Protein AF-A0ABD0Q4P9-F1 (afdb_monomer_lite)

Radius of gyration: 13.9 Å; chains: 1; bounding box: 30×24×42 Å

InterPro domains:
  IPR004142 NDRG [PF03096] (1-75)
  IPR004142 NDRG [PTHR11034] (1-75)
  IPR029058 Alpha/Beta hydrolase fold [G3DSA:3.40.50.1820] (1-75)
  IPR029058 Alpha/Beta hydrolase fold [SSF53474] (3-73)

Foldseek 3Di:
DWDQDPVGIKDKDKDDDADDPDDEAEDEADPPAACCRGPVVPCVDPVNVVVCNVHMYIGIGDPQRPPPRDDDDDD

Structure (mmCIF, N/CA/C/O backbone):
data_AF-A0ABD0Q4P9-F1
#
_entry.id   AF-A0ABD0Q4P9-F1
#
loop_
_atom_site.group_PDB
_atom_site.id
_atom_site.type_symbol
_atom_site.label_atom_id
_atom_site.label_alt_id
_atom_site.label_comp_id
_atom_site.label_asym_id
_atom_site.label_entity_id
_atom_site.label_seq_id
_atom_site.pdbx_PDB_ins_code
_atom_site.Cartn_x
_atom_site.Cartn_y
_atom_site.Cartn_z
_atom_site.occupancy
_atom_site.B_iso_or_equiv
_atom_site.auth_seq_id
_atom_site.auth_comp_id
_atom_site.auth_asym_id
_atom_site.auth_atom_id
_atom_site.pdbx_PDB_model_num
ATOM 1 N N . HIS A 1 1 ? 3.975 -9.070 2.828 1.00 94.44 1 HIS A N 1
ATOM 2 C CA . HIS A 1 1 ? 3.521 -10.343 2.242 1.00 94.44 1 HIS A CA 1
ATOM 3 C C . HIS A 1 1 ? 3.422 -10.148 0.752 1.00 94.44 1 HIS A C 1
ATOM 5 O O . HIS A 1 1 ? 2.922 -9.111 0.339 1.00 94.44 1 HIS A O 1
ATOM 11 N N . ASP A 1 2 ? 3.867 -11.127 -0.018 1.00 96.56 2 ASP A N 1
ATOM 12 C CA . ASP A 1 2 ? 3.726 -11.107 -1.468 1.00 96.56 2 ASP A CA 1
ATOM 13 C C . ASP A 1 2 ? 2.542 -11.998 -1.844 1.00 96.56 2 ASP A C 1
ATOM 15 O O . ASP A 1 2 ? 2.447 -13.138 -1.388 1.00 96.56 2 ASP A O 1
ATOM 19 N N . VAL A 1 3 ? 1.598 -11.439 -2.596 1.00 97.69 3 VAL A N 1
ATOM 20 C CA . VAL A 1 3 ? 0.345 -12.090 -2.985 1.00 97.69 3 VAL A CA 1
ATOM 21 C C . VAL A 1 3 ? 0.348 -12.280 -4.493 1.00 97.69 3 VAL A C 1
ATOM 23 O O . VAL A 1 3 ? 0.409 -11.308 -5.245 1.00 97.69 3 VAL A O 1
ATOM 26 N N . GLU A 1 4 ? 0.274 -13.531 -4.941 1.00 97.69 4 GLU A N 1
ATOM 27 C CA . GLU A 1 4 ? 0.154 -13.853 -6.361 1.00 97.69 4 GLU A CA 1
ATOM 28 C C . GLU A 1 4 ? -1.240 -13.500 -6.886 1.00 97.69 4 GLU A C 1
ATOM 30 O O . GLU A 1 4 ? -2.264 -13.815 -6.276 1.00 97.69 4 GLU A O 1
ATOM 35 N N . THR A 1 5 ? -1.280 -12.857 -8.049 1.00 97.50 5 THR A N 1
ATOM 36 C CA . THR A 1 5 ? -2.508 -12.564 -8.789 1.00 97.50 5 THR A CA 1
ATOM 37 C C . THR A 1 5 ? -2.341 -12.994 -10.250 1.00 97.50 5 THR A C 1
ATOM 39 O O . THR A 1 5 ? -1.207 -13.156 -10.712 1.00 97.50 5 THR A O 1
ATOM 42 N N . PRO A 1 6 ? -3.430 -13.099 -11.035 1.00 98.31 6 PRO A N 1
ATOM 43 C CA . PRO A 1 6 ? -3.335 -13.351 -12.476 1.00 98.31 6 PRO A CA 1
ATOM 44 C C . PRO A 1 6 ? -2.519 -12.305 -13.257 1.00 98.31 6 PRO A C 1
ATOM 46 O O . PRO A 1 6 ? -2.151 -12.551 -14.402 1.00 98.31 6 PRO A O 1
ATOM 49 N N . HIS A 1 7 ? -2.243 -11.144 -12.653 1.00 96.50 7 HIS A N 1
ATOM 50 C CA . HIS A 1 7 ? -1.536 -10.020 -13.270 1.00 96.50 7 HIS A CA 1
ATOM 51 C C . HIS A 1 7 ? -0.174 -9.736 -12.615 1.00 96.50 7 HIS A C 1
ATOM 53 O O . HIS A 1 7 ? 0.374 -8.649 -12.780 1.00 96.50 7 HIS A O 1
ATOM 59 N N . GLY A 1 8 ? 0.379 -10.708 -11.884 1.00 95.50 8 GLY A N 1
ATOM 60 C CA . GLY A 1 8 ? 1.665 -10.595 -11.197 1.00 95.50 8 GLY A CA 1
ATOM 61 C C . GLY A 1 8 ? 1.536 -10.523 -9.677 1.00 95.50 8 GLY A C 1
ATOM 62 O O . GLY A 1 8 ? 0.459 -10.711 -9.109 1.00 95.50 8 GLY A O 1
ATOM 63 N N . VAL A 1 9 ? 2.663 -10.288 -9.012 1.00 95.94 9 VAL A N 1
ATOM 64 C CA . VAL A 1 9 ? 2.761 -10.265 -7.549 1.00 95.94 9 VAL A CA 1
ATOM 65 C C . VAL A 1 9 ? 2.449 -8.867 -7.017 1.00 95.94 9 VAL A C 1
ATOM 67 O O . VAL A 1 9 ? 2.994 -7.879 -7.509 1.00 95.94 9 VAL A O 1
ATOM 70 N N . LEU A 1 10 ? 1.608 -8.790 -5.985 1.00 97.00 10 LEU A N 1
ATOM 71 C CA . LEU A 1 10 ? 1.377 -7.579 -5.200 1.00 97.00 10 LEU A CA 1
ATOM 72 C C . LEU A 1 10 ? 2.047 -7.694 -3.836 1.00 97.00 10 LEU A C 1
ATOM 74 O O . LEU A 1 10 ? 1.816 -8.658 -3.105 1.00 97.00 10 LEU A O 1
ATOM 78 N N . HIS A 1 11 ? 2.823 -6.679 -3.467 1.00 98.44 11 HIS A N 1
ATOM 79 C CA . HIS A 1 11 ? 3.340 -6.560 -2.113 1.00 98.44 11 HIS A CA 1
ATOM 80 C C . HIS A 1 11 ? 2.298 -5.884 -1.217 1.00 98.44 11 HIS A C 1
ATOM 82 O O . HIS A 1 11 ? 1.777 -4.815 -1.535 1.00 98.44 11 HIS A O 1
ATOM 88 N N . VAL A 1 12 ? 1.997 -6.501 -0.076 1.00 98.19 12 VAL A N 1
ATOM 89 C CA . VAL A 1 12 ? 1.084 -5.951 0.929 1.00 98.19 12 VAL A CA 1
ATOM 90 C C . VAL A 1 12 ? 1.699 -5.979 2.322 1.00 98.19 12 VAL A C 1
ATOM 92 O O . VAL A 1 12 ? 2.295 -6.973 2.742 1.00 98.19 12 VAL A O 1
ATOM 95 N N . THR A 1 13 ? 1.508 -4.912 3.087 1.00 98.12 13 THR A N 1
ATOM 96 C CA . THR A 1 13 ? 1.915 -4.826 4.493 1.00 98.12 13 THR A CA 1
ATOM 97 C C . THR A 1 13 ? 0.684 -4.867 5.390 1.00 98.12 13 THR A C 1
ATOM 99 O O . THR A 1 13 ? -0.195 -4.015 5.293 1.00 98.12 13 THR A O 1
ATOM 102 N N . MET A 1 14 ? 0.626 -5.856 6.283 1.00 96.62 14 MET A N 1
ATOM 103 C CA . MET A 1 14 ? -0.427 -5.973 7.293 1.00 96.62 14 MET A CA 1
ATOM 104 C C . MET A 1 14 ? -0.017 -5.242 8.571 1.00 96.62 14 MET A C 1
ATOM 106 O O . MET A 1 14 ? 1.085 -5.454 9.077 1.00 96.62 14 MET A O 1
ATOM 110 N N . ARG A 1 15 ? -0.916 -4.430 9.128 1.00 96.19 15 ARG A N 1
ATOM 111 C CA . ARG A 1 15 ? -0.797 -3.866 10.479 1.00 96.19 15 ARG A CA 1
ATOM 112 C C . ARG A 1 15 ? -1.993 -4.251 11.340 1.00 96.19 15 ARG A C 1
ATOM 114 O O . ARG A 1 15 ? -3.137 -4.231 10.888 1.00 96.19 15 ARG A O 1
ATOM 121 N N . GLY A 1 16 ? -1.712 -4.570 12.602 1.00 93.44 16 GLY A N 1
ATOM 122 C CA . GLY A 1 16 ? -2.704 -5.116 13.524 1.00 93.44 16 GLY A CA 1
ATOM 123 C C . GLY A 1 16 ? -3.106 -6.552 13.170 1.00 93.44 16 GLY A C 1
ATOM 124 O O . GLY A 1 16 ? -2.503 -7.199 12.315 1.00 93.44 16 GLY A O 1
ATOM 125 N N . SER A 1 17 ? -4.129 -7.060 13.853 1.00 92.62 17 SER A N 1
ATOM 126 C CA . SER A 1 17 ? -4.680 -8.400 13.634 1.00 92.62 17 SER A CA 1
ATOM 127 C C . SER A 1 17 ? -6.160 -8.312 13.247 1.00 92.62 17 SER A C 1
ATOM 129 O O . SER A 1 17 ? -6.896 -7.523 13.847 1.00 92.62 17 SER A O 1
ATOM 131 N N . PRO A 1 18 ? -6.631 -9.092 12.253 1.00 91.19 18 PRO A N 1
ATOM 132 C CA . PRO A 1 18 ? -8.054 -9.171 11.935 1.00 91.19 18 PRO A CA 1
ATOM 133 C C . PRO A 1 18 ? -8.856 -9.637 13.155 1.00 91.19 18 PRO A C 1
ATOM 135 O O . PRO A 1 18 ? -8.487 -10.612 13.812 1.00 91.19 18 PRO A O 1
ATOM 138 N N . LYS A 1 19 ? -9.951 -8.938 13.478 1.00 88.00 19 LYS A N 1
ATOM 139 C CA . LYS A 1 19 ? -10.785 -9.228 14.655 1.00 88.00 19 LYS A CA 1
ATOM 140 C C . LYS A 1 19 ? -12.187 -9.652 14.231 1.00 88.00 19 LYS A C 1
ATOM 142 O O . LYS A 1 19 ? -12.997 -8.807 13.854 1.00 88.00 19 LYS A O 1
ATOM 147 N N . GLY A 1 20 ? -12.491 -10.942 14.379 1.00 84.50 20 GLY A N 1
ATOM 148 C CA . GLY A 1 20 ? -13.839 -11.492 14.206 1.00 84.50 20 GLY A CA 1
ATOM 149 C C . GLY A 1 20 ? -14.491 -11.057 12.891 1.00 84.50 20 GLY A C 1
ATOM 150 O O . GLY A 1 20 ? -13.929 -11.266 11.824 1.00 84.50 20 GLY A O 1
ATOM 151 N N . ASN A 1 21 ? -15.662 -10.422 12.993 1.00 91.50 21 ASN A N 1
ATOM 152 C CA . ASN A 1 21 ? -16.461 -9.968 11.851 1.00 91.50 21 ASN A CA 1
ATOM 153 C C . ASN A 1 21 ? -16.218 -8.492 11.471 1.00 91.50 21 ASN A C 1
ATOM 155 O O . ASN A 1 21 ? -17.082 -7.853 10.871 1.00 91.50 21 ASN A O 1
ATOM 159 N N . ARG A 1 22 ? -15.088 -7.904 11.891 1.00 94.56 22 ARG A N 1
ATOM 160 C CA . ARG A 1 22 ? -14.738 -6.523 11.536 1.00 94.56 22 ARG A CA 1
ATOM 161 C C . ARG A 1 22 ? -14.058 -6.487 10.166 1.00 94.56 22 ARG A C 1
ATOM 163 O O . ARG A 1 22 ? -13.191 -7.324 9.912 1.00 94.56 22 ARG A O 1
ATOM 170 N N . PRO A 1 23 ? -14.409 -5.516 9.305 1.00 97.06 23 PRO A N 1
ATOM 171 C CA . PRO A 1 23 ? -13.744 -5.359 8.023 1.00 97.06 23 PRO A CA 1
ATOM 172 C C . PRO A 1 23 ? -12.287 -4.932 8.213 1.00 97.06 23 PRO A C 1
ATOM 174 O O . PRO A 1 23 ? -11.857 -4.521 9.293 1.00 97.06 23 PRO A O 1
ATOM 177 N N . VAL A 1 24 ? -11.534 -5.013 7.125 1.00 97.31 24 VAL A N 1
ATOM 178 C CA . VAL A 1 24 ? -10.152 -4.551 7.061 1.00 97.31 24 VAL A CA 1
ATOM 179 C C . VAL A 1 24 ? -10.123 -3.201 6.359 1.00 97.31 24 VAL A C 1
ATOM 181 O O . VAL A 1 24 ? -10.792 -3.020 5.342 1.00 97.31 24 VAL A O 1
ATOM 184 N N . ILE A 1 25 ? -9.352 -2.256 6.892 1.00 98.12 25 ILE A N 1
ATOM 185 C CA . ILE A 1 25 ? -9.079 -0.997 6.199 1.00 98.12 25 ILE A CA 1
ATOM 186 C C . ILE A 1 25 ? -8.021 -1.293 5.138 1.00 98.12 25 ILE A C 1
ATOM 188 O O . ILE A 1 25 ? -6.906 -1.687 5.474 1.00 98.12 25 ILE A O 1
ATOM 192 N N . LEU A 1 26 ? -8.368 -1.126 3.866 1.00 98.38 26 LEU A N 1
ATOM 193 C CA . LEU A 1 26 ? -7.451 -1.333 2.750 1.00 98.38 26 LEU A CA 1
ATOM 194 C C . LEU A 1 26 ? -7.041 0.016 2.169 1.00 98.38 26 LEU A C 1
ATOM 196 O O . LEU A 1 26 ? -7.895 0.857 1.896 1.00 98.38 26 LEU A O 1
ATOM 200 N N . THR A 1 27 ? -5.741 0.216 1.964 1.00 98.75 27 THR A N 1
ATOM 201 C CA . THR A 1 27 ? -5.211 1.434 1.342 1.00 98.75 27 THR A CA 1
ATOM 202 C C . THR A 1 27 ? -4.492 1.109 0.041 1.00 98.75 27 THR A C 1
ATOM 204 O O . THR A 1 27 ? -3.731 0.141 -0.010 1.00 98.75 27 THR A O 1
ATOM 207 N N . TYR A 1 28 ? -4.658 1.969 -0.959 1.00 98.75 28 TYR A N 1
ATOM 208 C CA . TYR A 1 28 ? -3.932 1.932 -2.227 1.00 98.75 28 TYR A CA 1
ATOM 209 C C . TYR A 1 28 ? -3.388 3.336 -2.500 1.00 98.75 28 TYR A C 1
ATOM 211 O O . TYR A 1 28 ? -4.136 4.305 -2.389 1.00 98.75 28 TYR A O 1
ATOM 219 N N . HIS A 1 29 ? -2.086 3.459 -2.747 1.00 98.75 29 HIS A N 1
ATOM 220 C CA . HIS A 1 29 ? -1.403 4.755 -2.803 1.00 98.75 29 HIS A CA 1
ATOM 221 C C . HIS A 1 29 ? -1.518 5.426 -4.179 1.00 98.75 29 HIS A C 1
ATOM 223 O O . HIS A 1 29 ? -1.895 4.792 -5.163 1.00 98.75 29 HIS A O 1
ATOM 229 N N . ASP A 1 30 ? -1.157 6.709 -4.238 1.00 98.75 30 ASP A N 1
ATOM 230 C CA . ASP A 1 30 ? -1.099 7.474 -5.487 1.00 98.75 30 ASP A CA 1
ATOM 231 C C . ASP A 1 30 ? 0.213 7.229 -6.267 1.00 98.75 30 ASP A C 1
ATOM 233 O O . ASP A 1 30 ? 1.173 6.639 -5.755 1.00 98.75 30 ASP A O 1
ATOM 237 N N . ILE A 1 31 ? 0.256 7.677 -7.521 1.00 98.38 31 ILE A N 1
ATOM 238 C CA . ILE A 1 31 ? 1.394 7.549 -8.436 1.00 98.38 31 ILE A CA 1
ATOM 239 C C . ILE A 1 31 ? 2.632 8.256 -7.863 1.00 98.38 31 ILE A C 1
ATOM 241 O O . ILE A 1 31 ? 2.560 9.378 -7.368 1.00 98.38 31 ILE A O 1
ATOM 245 N N . GLY A 1 32 ? 3.797 7.608 -7.972 1.00 97.81 32 GLY A N 1
ATOM 246 C CA . GLY A 1 32 ? 5.073 8.148 -7.482 1.00 97.81 32 GLY A CA 1
ATOM 247 C C . GLY A 1 32 ? 5.268 8.021 -5.969 1.00 97.81 32 GLY A C 1
ATOM 248 O O . GLY A 1 32 ? 6.288 8.464 -5.443 1.00 97.81 32 GLY A O 1
ATOM 249 N N . LEU A 1 33 ? 4.312 7.405 -5.273 1.00 98.44 33 LEU A N 1
ATOM 250 C CA . LEU A 1 33 ? 4.386 7.078 -3.856 1.00 98.44 33 LEU A CA 1
ATOM 251 C C . LEU A 1 33 ? 4.380 5.558 -3.658 1.00 98.44 33 LEU A C 1
ATOM 253 O O . LEU A 1 33 ? 4.244 4.787 -4.602 1.00 98.44 33 LEU A O 1
ATOM 257 N N . ASN A 1 34 ? 4.509 5.146 -2.402 1.00 98.38 34 ASN A N 1
ATOM 258 C CA . ASN A 1 34 ? 4.182 3.809 -1.926 1.00 98.38 34 ASN A CA 1
ATOM 259 C C . ASN A 1 34 ? 3.355 3.939 -0.640 1.00 98.38 34 ASN A C 1
ATOM 261 O O . ASN A 1 34 ? 3.051 5.054 -0.199 1.00 98.38 34 ASN A O 1
ATOM 265 N N . HIS A 1 35 ?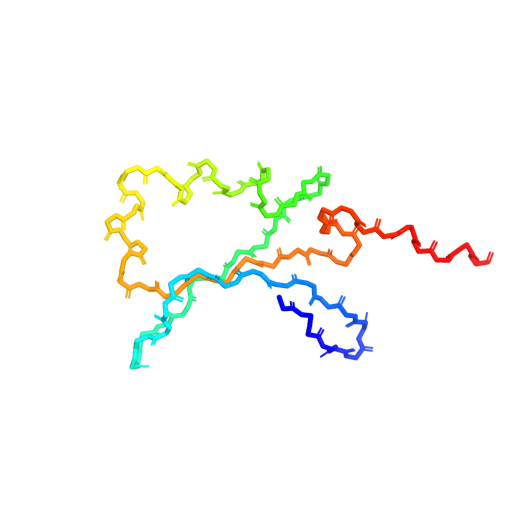 2.984 2.834 0.004 1.00 98.56 35 HIS A N 1
ATOM 266 C CA . HIS A 1 35 ? 2.161 2.920 1.207 1.00 98.56 35 HIS A CA 1
ATOM 267 C C . HIS A 1 35 ? 2.816 3.732 2.331 1.00 98.56 35 HIS A C 1
ATOM 269 O O . HIS A 1 35 ? 2.114 4.391 3.100 1.00 98.56 35 HIS A O 1
ATOM 275 N N . LYS A 1 36 ? 4.153 3.719 2.427 1.00 98.25 36 LYS A N 1
ATOM 276 C CA . LYS A 1 36 ? 4.873 4.462 3.460 1.00 98.25 36 LYS A CA 1
ATOM 277 C C . LYS A 1 36 ? 4.770 5.957 3.214 1.00 98.25 36 LYS A C 1
ATOM 279 O O . LYS A 1 36 ? 4.329 6.677 4.106 1.00 98.25 36 LYS A O 1
ATOM 284 N N . SER A 1 37 ? 5.153 6.421 2.027 1.00 98.38 37 SER A N 1
ATOM 285 C CA . SER A 1 37 ? 5.138 7.852 1.708 1.00 98.38 37 SER A CA 1
ATOM 286 C C . SER A 1 37 ? 3.722 8.420 1.584 1.00 98.38 37 SER A C 1
ATOM 288 O O . SER A 1 37 ? 3.524 9.596 1.870 1.00 98.38 37 SER A O 1
ATOM 290 N N . CYS A 1 38 ? 2.734 7.592 1.231 1.00 98.69 38 CYS A N 1
ATOM 291 C CA . CYS A 1 38 ? 1.342 8.017 1.102 1.00 98.69 38 CYS A CA 1
ATOM 292 C C . CYS A 1 38 ? 0.565 7.984 2.430 1.00 98.69 38 CYS A C 1
ATOM 294 O O . CYS A 1 38 ? -0.229 8.884 2.693 1.00 98.69 38 CYS A O 1
ATOM 296 N N . PHE A 1 39 ? 0.765 6.963 3.276 1.00 98.56 39 PHE A N 1
ATOM 297 C CA . PHE A 1 39 ? -0.144 6.697 4.400 1.00 98.56 39 PHE A CA 1
ATOM 298 C C . PHE A 1 39 ? 0.507 6.616 5.778 1.00 98.56 39 PHE A C 1
ATOM 300 O O . PHE A 1 39 ? -0.225 6.750 6.759 1.00 98.56 39 PHE A O 1
ATOM 307 N N . ASN A 1 40 ? 1.830 6.448 5.916 1.00 98.00 40 ASN A N 1
ATOM 308 C CA . ASN A 1 40 ? 2.414 6.314 7.260 1.00 98.00 40 ASN A CA 1
ATOM 309 C C . ASN A 1 40 ? 2.131 7.535 8.136 1.00 98.00 40 ASN A C 1
ATOM 311 O O . ASN A 1 40 ? 1.811 7.359 9.305 1.00 98.00 40 ASN A O 1
ATOM 315 N N . THR A 1 41 ? 2.212 8.751 7.589 1.00 98.38 41 THR A N 1
ATOM 316 C CA . THR A 1 41 ? 1.919 9.974 8.352 1.00 98.38 41 THR A CA 1
ATOM 317 C C . THR A 1 41 ? 0.497 9.960 8.909 1.00 98.38 41 THR A C 1
ATOM 319 O O . THR A 1 41 ? 0.303 10.272 10.077 1.00 98.38 41 THR A O 1
ATOM 322 N N . LEU A 1 42 ? -0.486 9.536 8.106 1.00 98.31 42 LEU A N 1
ATOM 323 C CA . LEU A 1 42 ? -1.881 9.440 8.533 1.00 98.31 42 LEU A CA 1
ATOM 324 C C . LEU A 1 42 ? -2.081 8.320 9.560 1.00 98.31 42 LEU A C 1
ATOM 326 O O . LEU A 1 42 ? -2.649 8.549 10.617 1.00 98.31 42 LEU A O 1
ATOM 330 N N . PHE A 1 43 ? -1.612 7.107 9.273 1.00 97.81 43 PHE A N 1
ATOM 331 C CA . PHE A 1 43 ? -1.890 5.932 10.108 1.00 97.81 43 PHE A CA 1
ATOM 332 C C . PHE A 1 43 ? -1.026 5.844 11.376 1.00 97.81 43 PHE A C 1
ATOM 334 O O . PHE A 1 43 ? -1.333 5.045 12.256 1.00 97.81 43 PHE A O 1
ATOM 341 N N . ASN A 1 44 ? 0.031 6.653 11.481 1.00 96.62 44 ASN A N 1
ATOM 342 C CA . ASN A 1 44 ? 0.805 6.838 12.712 1.00 96.62 44 ASN A CA 1
ATOM 343 C C . ASN A 1 44 ? 0.356 8.072 13.514 1.00 96.62 44 ASN A C 1
ATOM 345 O O . ASN A 1 44 ? 0.953 8.360 14.549 1.00 96.62 44 ASN A O 1
ATOM 349 N N . PHE A 1 45 ? -0.634 8.827 13.033 1.00 98.25 45 PHE A N 1
ATOM 350 C CA . PHE A 1 45 ? -1.182 9.957 13.773 1.00 98.25 45 PHE A CA 1
ATOM 351 C C . PHE A 1 45 ? -1.985 9.457 14.978 1.00 98.25 45 PHE A C 1
ATOM 353 O O . PHE A 1 45 ? -2.732 8.487 14.850 1.00 98.25 45 PHE A O 1
ATOM 360 N N . GLU A 1 46 ? -1.837 10.112 16.130 1.00 97.62 46 GLU A 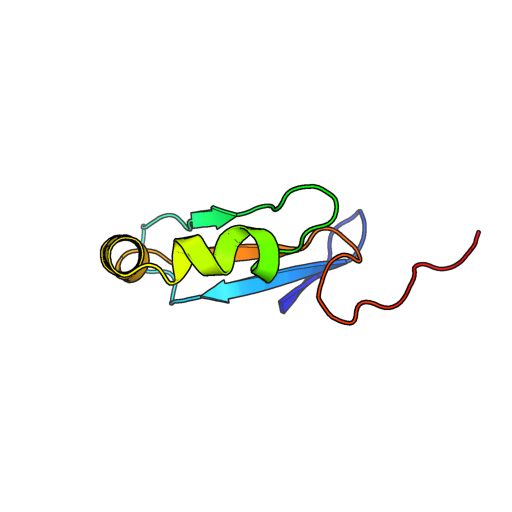N 1
ATOM 361 C CA . GLU A 1 46 ? -2.393 9.661 17.416 1.00 97.62 46 GLU A CA 1
ATOM 362 C C . GLU A 1 46 ? -3.904 9.390 17.333 1.00 97.62 46 GLU A C 1
ATOM 364 O O . GLU A 1 46 ? -4.347 8.281 17.633 1.00 97.62 46 GLU A O 1
ATOM 369 N N . ASP A 1 47 ? -4.673 10.321 16.768 1.00 97.69 47 ASP A N 1
ATOM 370 C CA . ASP A 1 47 ? -6.124 10.156 16.606 1.00 97.69 47 ASP A CA 1
ATOM 371 C C . ASP A 1 47 ? -6.483 8.977 15.680 1.00 97.69 47 ASP A C 1
ATOM 373 O O . ASP A 1 47 ? -7.462 8.258 15.888 1.00 97.69 47 ASP A O 1
ATOM 377 N N . MET A 1 48 ? -5.668 8.717 14.651 1.00 97.62 48 MET A N 1
ATOM 378 C CA . MET A 1 48 ? -5.872 7.562 13.768 1.00 97.62 48 MET A CA 1
ATOM 379 C C . MET A 1 48 ? -5.486 6.243 14.440 1.00 97.62 48 MET A C 1
ATOM 381 O O . MET A 1 48 ? -6.008 5.188 14.058 1.00 97.62 48 MET A O 1
ATOM 385 N N . MET A 1 49 ? -4.612 6.258 15.449 1.00 95.19 49 MET A N 1
ATOM 386 C CA . MET A 1 49 ? -4.302 5.066 16.239 1.00 95.19 49 MET A CA 1
ATOM 387 C C . MET A 1 49 ? -5.509 4.617 17.071 1.00 95.19 49 MET A C 1
ATOM 389 O O . MET A 1 49 ? -5.760 3.411 17.167 1.00 95.19 49 MET A O 1
ATOM 393 N N . GLU A 1 50 ? -6.321 5.553 17.574 1.00 96.31 50 GLU A N 1
ATOM 394 C CA . GLU A 1 50 ? -7.572 5.229 18.275 1.00 96.31 50 GLU A CA 1
ATOM 395 C C . GLU A 1 50 ? -8.583 4.506 17.378 1.00 96.31 50 GLU A C 1
ATOM 397 O O . GLU A 1 50 ? -9.324 3.634 17.838 1.00 96.31 50 GLU A O 1
ATOM 402 N N . ILE A 1 51 ? -8.591 4.824 16.083 1.00 95.06 51 ILE A N 1
ATOM 403 C CA . ILE A 1 51 ? -9.413 4.129 15.091 1.00 95.06 51 ILE A CA 1
ATOM 404 C C . ILE A 1 51 ? -8.782 2.776 14.751 1.00 95.06 51 ILE A C 1
ATOM 406 O O . ILE A 1 51 ? -9.443 1.739 14.784 1.00 95.06 51 ILE A O 1
ATOM 410 N N . THR A 1 52 ? -7.492 2.748 14.428 1.00 95.50 52 THR A N 1
ATOM 411 C CA . THR A 1 52 ? -6.838 1.557 13.862 1.00 95.50 52 THR A CA 1
ATOM 412 C C . THR A 1 52 ? -6.580 0.449 14.881 1.00 95.50 52 THR A C 1
ATOM 414 O O . THR A 1 52 ? -6.501 -0.706 14.484 1.00 95.50 52 THR A O 1
ATOM 417 N N . GLN A 1 53 ? -6.598 0.704 16.195 1.00 93.81 53 GLN A N 1
ATOM 418 C CA . GLN A 1 53 ? -6.607 -0.374 17.208 1.00 93.81 53 GLN A CA 1
ATOM 419 C C . GLN A 1 53 ? -7.818 -1.327 17.084 1.00 93.81 53 GLN A C 1
A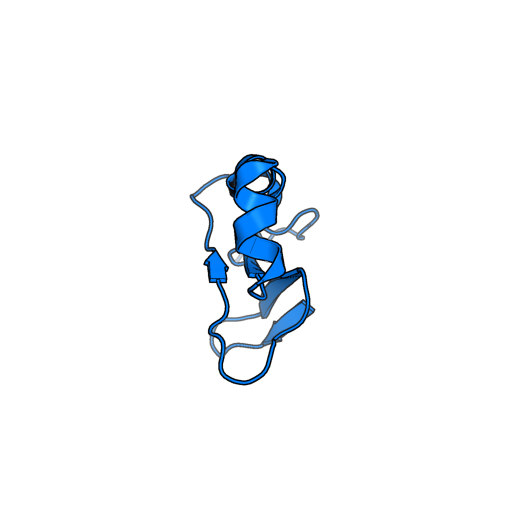TOM 421 O O . GLN A 1 53 ? -7.820 -2.462 17.590 1.00 93.81 53 GLN A O 1
ATOM 426 N N . HIS A 1 54 ? -8.882 -0.864 16.426 1.00 95.12 54 HIS A N 1
ATOM 427 C CA . HIS A 1 54 ? -10.142 -1.575 16.272 1.00 95.12 54 HIS A CA 1
ATOM 428 C C . HIS A 1 54 ? -10.248 -2.384 14.978 1.00 95.12 54 HIS A C 1
ATOM 430 O O . HIS A 1 54 ? -11.139 -3.239 14.908 1.00 95.12 54 HIS A O 1
ATOM 436 N N . PHE A 1 55 ? -9.359 -2.160 14.010 1.00 96.62 55 PHE A N 1
ATOM 437 C CA . PHE A 1 55 ? -9.380 -2.771 12.682 1.00 96.62 55 PHE A CA 1
ATOM 438 C C . PHE A 1 55 ? -7.997 -3.325 12.327 1.00 96.62 55 PHE A C 1
ATOM 440 O O . PHE A 1 55 ? -6.981 -2.855 12.823 1.00 96.62 55 PHE A O 1
ATOM 447 N N . ALA A 1 56 ? -7.936 -4.318 11.444 1.00 96.94 56 ALA A N 1
ATOM 448 C CA . ALA A 1 56 ? -6.683 -4.573 10.739 1.00 96.94 56 ALA A CA 1
ATOM 449 C C . ALA A 1 56 ? -6.537 -3.556 9.604 1.00 96.94 56 ALA A C 1
ATOM 451 O O . ALA A 1 56 ? -7.541 -3.081 9.061 1.00 96.94 56 ALA A O 1
ATOM 452 N N . VAL A 1 57 ? -5.297 -3.265 9.221 1.00 98.00 57 VAL A N 1
ATOM 453 C CA . VAL A 1 57 ? -4.986 -2.415 8.070 1.00 98.00 57 VAL A CA 1
ATOM 454 C C . VAL A 1 57 ? -4.138 -3.208 7.079 1.00 98.00 57 VAL A C 1
ATOM 456 O O . VAL A 1 57 ? -3.111 -3.771 7.460 1.00 98.00 57 VAL A O 1
ATOM 459 N N . VAL A 1 58 ? -4.569 -3.262 5.817 1.00 98.25 58 VAL A N 1
ATOM 460 C CA . VAL A 1 58 ? -3.779 -3.781 4.693 1.00 98.25 58 VAL A CA 1
ATOM 461 C C . VAL A 1 58 ? -3.318 -2.598 3.861 1.00 98.25 58 VAL A C 1
ATOM 463 O O . VAL A 1 58 ? -4.120 -1.913 3.224 1.00 98.25 58 VAL A O 1
ATOM 466 N N . HIS A 1 59 ? -2.014 -2.398 3.821 1.00 98.62 59 HIS A N 1
ATOM 467 C CA . HIS A 1 59 ? -1.389 -1.453 2.920 1.00 98.62 59 HIS A CA 1
ATOM 468 C C . HIS A 1 59 ? -0.944 -2.173 1.652 1.00 98.62 59 HIS A C 1
ATOM 470 O O . HIS A 1 59 ? -0.090 -3.053 1.729 1.00 98.62 59 HIS A O 1
ATOM 476 N N . VAL A 1 60 ? -1.524 -1.827 0.504 1.00 98.62 60 VAL A N 1
ATOM 477 C CA . VAL A 1 60 ? -1.114 -2.366 -0.797 1.00 98.62 60 VAL A CA 1
ATOM 478 C C . VAL A 1 60 ? -0.092 -1.428 -1.424 1.00 98.62 60 VAL A C 1
ATOM 480 O O . VAL A 1 60 ? -0.350 -0.228 -1.532 1.00 98.62 60 VAL A O 1
ATOM 483 N N . ASP A 1 61 ? 1.032 -1.986 -1.862 1.00 98.62 61 ASP A N 1
ATOM 484 C CA . ASP A 1 61 ? 1.927 -1.327 -2.805 1.00 98.62 61 ASP A CA 1
ATOM 485 C C . ASP A 1 61 ? 1.576 -1.784 -4.224 1.00 98.62 61 ASP A C 1
ATOM 487 O O . ASP A 1 61 ? 1.431 -2.981 -4.497 1.00 98.62 61 ASP A O 1
ATOM 491 N N . ALA A 1 62 ? 1.414 -0.826 -5.135 1.00 98.19 62 ALA A N 1
ATOM 492 C CA . ALA A 1 62 ? 1.224 -1.108 -6.549 1.00 98.19 62 ALA A CA 1
ATOM 493 C C . ALA A 1 62 ? 2.428 -1.899 -7.107 1.00 98.19 62 ALA A C 1
ATOM 495 O O . ALA A 1 62 ? 3.536 -1.789 -6.570 1.00 98.19 62 ALA A O 1
ATOM 496 N N . PRO A 1 63 ? 2.256 -2.683 -8.190 1.00 97.81 63 PRO A N 1
ATOM 497 C CA . PRO A 1 63 ? 3.328 -3.514 -8.731 1.00 97.81 63 PRO A CA 1
ATOM 498 C C . PRO A 1 63 ? 4.617 -2.723 -8.990 1.00 97.81 63 PRO A C 1
ATOM 500 O O . PRO A 1 63 ? 4.629 -1.748 -9.743 1.00 97.81 63 PRO A O 1
ATOM 503 N N . GLY A 1 64 ? 5.708 -3.154 -8.360 1.00 96.81 64 GLY A N 1
ATOM 504 C CA . GLY A 1 64 ? 7.025 -2.541 -8.511 1.00 96.81 64 GLY A CA 1
ATOM 505 C C . GLY A 1 64 ? 7.241 -1.244 -7.722 1.00 96.81 64 GLY A C 1
ATOM 506 O O . GLY A 1 64 ? 8.302 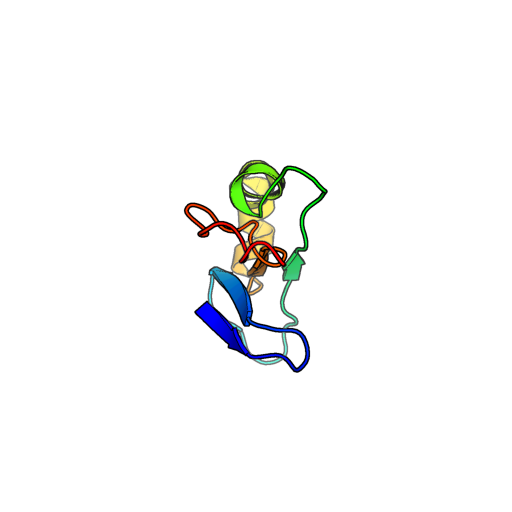-0.639 -7.850 1.00 96.81 64 GLY A O 1
ATOM 507 N N . GLN A 1 65 ? 6.257 -0.795 -6.937 1.00 98.00 65 GLN A N 1
ATOM 508 C CA . GLN A 1 65 ? 6.334 0.445 -6.151 1.00 98.00 65 GLN A CA 1
ATOM 509 C C . GLN A 1 65 ? 6.708 0.209 -4.683 1.00 98.00 65 GLN A C 1
ATOM 511 O O . GLN A 1 65 ? 6.969 1.164 -3.950 1.00 98.00 65 GLN A O 1
ATOM 516 N N . GLN A 1 66 ? 6.779 -1.045 -4.230 1.00 97.62 66 GLN A N 1
ATOM 517 C CA . GLN A 1 66 ? 7.295 -1.346 -2.901 1.00 97.62 66 GLN A CA 1
ATOM 518 C C . GLN A 1 66 ? 8.765 -0.925 -2.774 1.00 97.62 66 GLN A C 1
ATOM 520 O O . GLN A 1 66 ? 9.533 -0.917 -3.739 1.00 97.62 66 GLN A O 1
ATOM 525 N N . GLU A 1 67 ? 9.170 -0.575 -1.556 1.00 96.00 67 GLU A N 1
ATOM 526 C CA . GLU A 1 67 ? 10.536 -0.136 -1.283 1.00 96.00 67 GLU A CA 1
ATOM 527 C C . GLU A 1 67 ? 11.561 -1.211 -1.674 1.00 96.00 67 GLU A C 1
ATOM 529 O O . GLU A 1 67 ? 11.438 -2.374 -1.293 1.00 96.00 67 GLU A O 1
ATOM 534 N N . GLY A 1 68 ? 12.578 -0.814 -2.443 1.00 95.50 68 GLY A N 1
ATOM 535 C CA . GLY A 1 68 ? 13.621 -1.726 -2.912 1.00 95.50 68 GLY A CA 1
ATOM 536 C C . GLY A 1 68 ? 13.183 -2.686 -4.022 1.00 95.50 68 GLY A C 1
ATOM 537 O O . GLY A 1 68 ? 13.919 -3.630 -4.306 1.00 95.50 68 GLY A O 1
ATOM 538 N N . SER A 1 69 ? 12.022 -2.472 -4.655 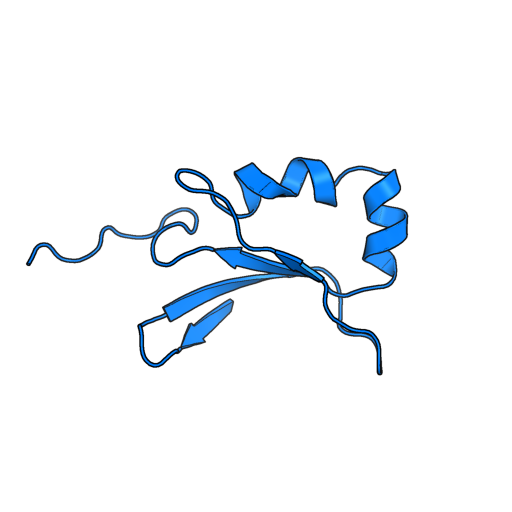1.00 96.44 69 SER A N 1
ATOM 539 C CA . SER A 1 69 ? 11.611 -3.296 -5.794 1.00 96.44 69 SER A CA 1
ATOM 540 C C . SER A 1 69 ? 12.645 -3.240 -6.927 1.00 96.44 69 SER A C 1
ATOM 542 O O . SER A 1 69 ? 13.090 -2.146 -7.291 1.00 96.44 69 SER A O 1
ATOM 544 N N . PRO A 1 70 ? 13.005 -4.385 -7.540 1.00 95.25 70 PRO A N 1
ATOM 545 C CA . PRO A 1 70 ? 13.803 -4.376 -8.756 1.00 95.25 70 PRO A CA 1
ATOM 546 C C . PRO A 1 70 ? 13.019 -3.727 -9.911 1.00 95.25 70 PRO A C 1
ATOM 548 O O . PRO A 1 70 ? 11.781 -3.761 -9.913 1.00 95.25 70 PRO A O 1
ATOM 551 N N . PRO A 1 71 ? 13.714 -3.158 -10.913 1.00 94.38 71 PRO A N 1
ATOM 552 C CA . PRO A 1 71 ? 13.064 -2.712 -12.135 1.00 94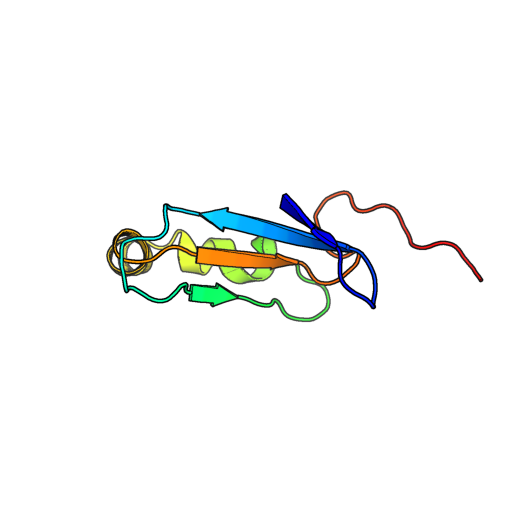.38 71 PRO A CA 1
ATOM 553 C C . PRO A 1 71 ? 12.453 -3.910 -12.870 1.00 94.38 71 PRO A C 1
ATOM 555 O O . PRO A 1 71 ? 13.016 -5.008 -12.874 1.00 94.38 71 PRO A O 1
ATOM 558 N N . PHE A 1 72 ? 11.312 -3.692 -13.522 1.00 93.81 72 PHE A N 1
ATOM 559 C CA . PHE A 1 72 ? 10.756 -4.694 -14.426 1.00 93.81 72 PHE A CA 1
ATOM 560 C C . PHE A 1 72 ? 11.712 -4.958 -15.603 1.00 93.81 72 PHE A C 1
ATOM 562 O O . PHE A 1 72 ? 12.453 -4.050 -15.996 1.00 93.81 72 PHE A O 1
ATOM 569 N N . PRO A 1 73 ? 11.703 -6.177 -16.181 1.00 93.25 73 PRO A N 1
ATOM 570 C CA . PRO A 1 73 ? 12.478 -6.473 -17.378 1.00 93.25 73 PRO A CA 1
ATOM 571 C C . PRO A 1 73 ? 12.173 -5.472 -18.492 1.00 93.25 73 PRO A C 1
ATOM 573 O O . PRO A 1 73 ? 11.015 -5.120 -18.726 1.00 93.25 73 PRO A O 1
ATOM 576 N N . THR A 1 74 ? 13.209 -5.034 -19.201 1.00 89.00 74 THR A N 1
ATOM 577 C CA . THR A 1 74 ? 13.030 -4.325 -20.467 1.00 89.00 74 THR A CA 1
ATOM 578 C C . THR A 1 74 ? 12.522 -5.323 -21.503 1.00 89.00 74 THR A C 1
ATOM 580 O O . THR A 1 74 ? 13.118 -6.394 -21.644 1.00 89.00 74 THR A O 1
ATOM 583 N N . GLY A 1 75 ? 11.411 -4.990 -22.164 1.00 72.75 75 GLY A N 1
ATOM 584 C CA . GLY A 1 75 ? 10.871 -5.774 -23.279 1.00 72.75 75 GLY A CA 1
ATOM 585 C C . GLY A 1 75 ? 11.802 -5.830 -24.481 1.00 72.75 75 GLY A C 1
ATOM 586 O O . GLY A 1 75 ? 12.680 -4.943 -24.594 1.00 72.75 75 GLY A O 1
#

Secondary structure (DSSP, 8-state):
-EEEETTEEEEEEEES---TTPPEEEEEPPTT--HHHHHHHHHTSHHHHHHHTTSEEEEEEPTT-STTPPPPPP-

pLDDT: mean 96.18, std 3.79, range [72.75, 98.75]

Sequence (75 aa):
HDVETPHGVLHVTMRGSPKGNRPVILTYHDIGLNHKSCFNTLFNFEDMMEITQHFAVVHVDAPGQQEGSPPFPTG

Organism: Cirrhinus mrigala (NCBI:txid683832)